Protein AF-A0A920W0J7-F1 (afdb_monomer_lite)

pLDDT: mean 93.08, std 5.1, range [60.69, 96.5]

Radius of gyration: 14.08 Å; chains: 1; bounding box: 28×26×36 Å

Sequence (68 aa):
MLIELAHIPENYKILYVHGGAQMQFSAVPLNLINRTSARKAAYVESGNFAKLANKEAARFGDIENFRQ

Structure (mmCIF, N/CA/C/O backbone):
data_AF-A0A920W0J7-F1
#
_entry.id   AF-A0A920W0J7-F1
#
loop_
_atom_site.group_PDB
_atom_site.id
_atom_site.type_symbol
_atom_site.label_atom_id
_atom_site.label_alt_id
_atom_site.label_comp_id
_atom_site.label_asym_id
_atom_site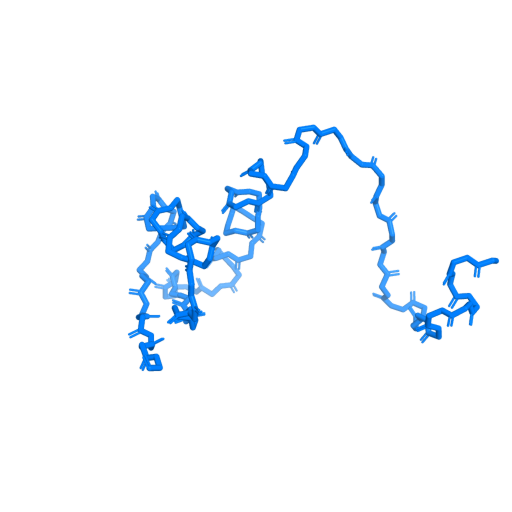.label_entity_id
_atom_site.label_seq_id
_atom_site.pdbx_PDB_ins_code
_atom_site.Cartn_x
_atom_site.Cartn_y
_atom_site.Cartn_z
_atom_site.occupancy
_atom_site.B_iso_or_equiv
_atom_site.auth_seq_id
_atom_site.auth_comp_id
_atom_site.auth_asym_id
_atom_site.auth_atom_id
_atom_site.pdbx_PDB_model_num
ATOM 1 N N . MET A 1 1 ? 6.359 1.298 -24.617 1.00 76.75 1 MET A N 1
ATOM 2 C CA . MET A 1 1 ? 7.119 0.192 -23.988 1.00 76.75 1 MET A CA 1
ATOM 3 C C . MET A 1 1 ? 6.450 -0.384 -22.731 1.00 76.75 1 MET A C 1
ATOM 5 O O . MET A 1 1 ? 5.852 -1.434 -22.862 1.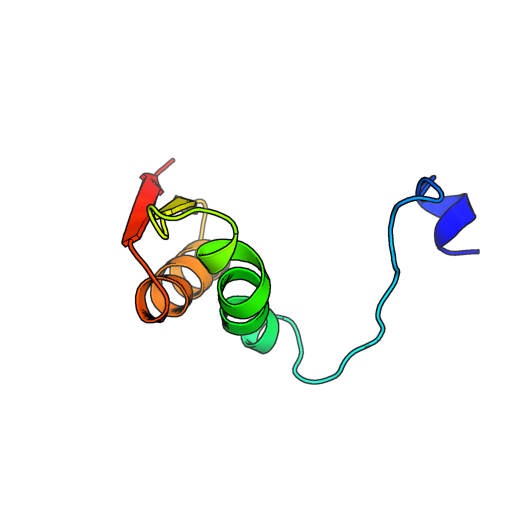00 76.75 1 MET A O 1
ATOM 9 N N . LEU A 1 2 ? 6.477 0.236 -21.532 1.00 87.31 2 LEU A N 1
ATOM 10 C CA . LEU A 1 2 ? 5.869 -0.388 -20.323 1.00 87.31 2 LEU A CA 1
ATOM 11 C C . LEU A 1 2 ? 4.339 -0.534 -20.417 1.00 87.31 2 LEU A C 1
ATOM 13 O O . LEU A 1 2 ? 3.800 -1.584 -20.084 1.00 87.31 2 LEU A O 1
ATOM 17 N N . ILE A 1 3 ? 3.661 0.509 -20.906 1.00 89.69 3 ILE A N 1
ATOM 18 C CA . ILE A 1 3 ? 2.206 0.512 -21.131 1.00 89.69 3 ILE A CA 1
ATOM 19 C C . ILE A 1 3 ? 1.803 -0.620 -22.083 1.00 89.69 3 ILE A C 1
ATOM 21 O O . ILE A 1 3 ? 0.862 -1.350 -21.801 1.00 89.69 3 ILE A O 1
ATOM 25 N N . GLU A 1 4 ? 2.552 -0.797 -23.172 1.00 88.94 4 GLU A N 1
ATOM 26 C CA . GLU A 1 4 ? 2.292 -1.822 -24.190 1.00 88.94 4 GLU A CA 1
ATOM 27 C C . GLU A 1 4 ? 2.587 -3.232 -23.665 1.00 88.94 4 GLU A C 1
ATOM 29 O O . GLU A 1 4 ? 1.770 -4.125 -23.835 1.00 88.94 4 GLU A O 1
ATOM 34 N N . LEU A 1 5 ? 3.717 -3.433 -22.976 1.00 93.81 5 LEU A N 1
ATOM 35 C CA . LEU A 1 5 ? 4.122 -4.748 -22.461 1.00 93.81 5 LEU A CA 1
ATOM 36 C C . LEU A 1 5 ? 3.158 -5.290 -21.400 1.00 93.81 5 LEU A C 1
ATOM 38 O O . LEU A 1 5 ? 2.847 -6.479 -21.391 1.00 93.81 5 LEU A O 1
ATOM 42 N N . ALA A 1 6 ? 2.699 -4.425 -20.495 1.00 94.88 6 ALA A N 1
ATOM 43 C CA . ALA A 1 6 ? 1.793 -4.800 -19.412 1.00 94.88 6 ALA A CA 1
ATOM 44 C C . ALA A 1 6 ? 0.310 -4.579 -19.759 1.00 94.88 6 ALA A C 1
ATOM 46 O O . ALA A 1 6 ? -0.540 -4.787 -18.897 1.00 94.88 6 ALA A O 1
ATOM 47 N N . HIS A 1 7 ? 0.001 -4.169 -20.997 1.00 94.56 7 HIS A N 1
ATOM 48 C CA . HIS A 1 7 ? -1.356 -3.873 -21.470 1.00 94.56 7 HIS A CA 1
ATOM 49 C C . HIS A 1 7 ? -2.126 -2.917 -20.534 1.00 94.56 7 HIS A C 1
ATOM 51 O O . HIS A 1 7 ? -3.279 -3.160 -20.179 1.00 94.56 7 HIS A O 1
ATOM 57 N N . ILE A 1 8 ? -1.472 -1.835 -20.095 1.00 94.12 8 ILE A N 1
ATOM 58 C CA . ILE A 1 8 ? -2.037 -0.874 -19.134 1.00 94.12 8 ILE A CA 1
ATOM 59 C C . ILE A 1 8 ? -3.126 -0.028 -19.826 1.00 94.12 8 ILE A C 1
ATOM 61 O O . ILE A 1 8 ? -2.815 0.651 -20.806 1.00 94.12 8 ILE A O 1
ATOM 65 N N . PRO A 1 9 ? -4.372 0.005 -19.315 1.00 94.81 9 PRO A N 1
ATOM 66 C CA . PRO A 1 9 ? -5.430 0.842 -19.880 1.00 94.81 9 PRO A CA 1
ATOM 67 C C . PRO A 1 9 ? -5.179 2.348 -19.682 1.00 94.81 9 PRO A C 1
ATOM 69 O O . PRO A 1 9 ? -4.535 2.766 -18.718 1.00 94.81 9 PRO A O 1
ATOM 72 N N . GLU A 1 10 ? -5.756 3.190 -20.545 1.00 93.62 10 GLU A N 1
ATOM 73 C CA . GLU A 1 10 ? -5.512 4.647 -20.566 1.00 93.62 10 GLU A CA 1
ATOM 74 C C . GLU A 1 10 ? -5.940 5.394 -19.287 1.00 93.62 10 GLU A C 1
ATOM 76 O O . GLU A 1 10 ? -5.439 6.483 -18.991 1.00 93.62 10 GLU A O 1
ATOM 81 N N . ASN A 1 11 ? -6.851 4.817 -18.497 1.00 96.25 11 ASN A N 1
ATOM 82 C CA . ASN A 1 11 ? -7.327 5.404 -17.243 1.00 96.25 11 ASN A CA 1
ATOM 83 C C . ASN A 1 11 ? -6.381 5.172 -16.047 1.00 96.25 11 ASN A C 1
ATOM 85 O O . ASN A 1 11 ? -6.690 5.616 -14.939 1.00 96.25 11 ASN A O 1
ATOM 89 N N . TYR A 1 12 ? -5.232 4.521 -16.250 1.00 95.44 12 TYR A N 1
ATOM 90 C CA . TYR A 1 12 ? -4.192 4.353 -15.234 1.00 95.44 12 TYR A CA 1
ATOM 91 C C . TYR A 1 12 ? -3.044 5.349 -15.430 1.00 95.44 12 TYR A C 1
ATOM 93 O O . TYR A 1 12 ? -2.715 5.764 -16.540 1.00 95.44 12 TYR A O 1
ATOM 101 N N . LYS A 1 13 ? -2.407 5.745 -14.324 1.00 93.06 13 LYS A N 1
ATOM 102 C CA . LYS A 1 13 ? -1.222 6.613 -14.329 1.00 93.06 13 LYS A CA 1
ATOM 103 C C . LYS A 1 13 ? -0.003 5.824 -13.864 1.00 93.06 13 LYS A C 1
ATOM 105 O O . LYS A 1 13 ? -0.073 5.124 -12.858 1.00 93.06 13 LYS A O 1
ATOM 110 N N . ILE A 1 14 ? 1.108 5.965 -14.585 1.00 92.88 14 ILE A N 1
ATOM 111 C CA . ILE A 1 14 ? 2.403 5.382 -14.218 1.00 92.88 14 ILE A CA 1
ATOM 112 C C . ILE A 1 14 ? 3.224 6.453 -13.507 1.00 92.88 14 ILE A C 1
ATOM 114 O O . ILE A 1 14 ? 3.401 7.551 -14.032 1.00 92.88 14 ILE A O 1
ATOM 118 N N . LEU A 1 15 ? 3.720 6.123 -12.315 1.00 93.69 15 LEU A N 1
ATOM 119 C CA . LEU A 1 15 ? 4.538 7.006 -11.492 1.00 93.69 15 LEU A CA 1
ATOM 120 C C . LEU A 1 15 ? 5.903 6.358 -11.245 1.00 93.69 15 LEU A C 1
ATOM 122 O O . LEU A 1 15 ? 5.976 5.195 -10.854 1.00 93.69 15 LEU A O 1
ATOM 126 N N . TYR A 1 16 ? 6.972 7.131 -11.430 1.00 94.00 16 TYR A N 1
ATOM 127 C CA . TYR A 1 16 ? 8.332 6.758 -11.044 1.00 94.00 16 TYR A CA 1
ATOM 128 C C . TYR A 1 16 ? 8.712 7.578 -9.816 1.00 94.00 16 TYR A C 1
ATOM 130 O O . TYR A 1 16 ? 8.801 8.802 -9.890 1.00 94.00 16 TYR A O 1
ATOM 138 N N . VAL A 1 17 ? 8.869 6.914 -8.672 1.00 94.12 17 VAL A N 1
ATOM 139 C CA . VAL A 1 17 ? 9.024 7.572 -7.367 1.00 94.12 17 VAL A CA 1
ATOM 140 C C . VAL A 1 17 ? 10.157 6.953 -6.555 1.00 94.12 17 VAL A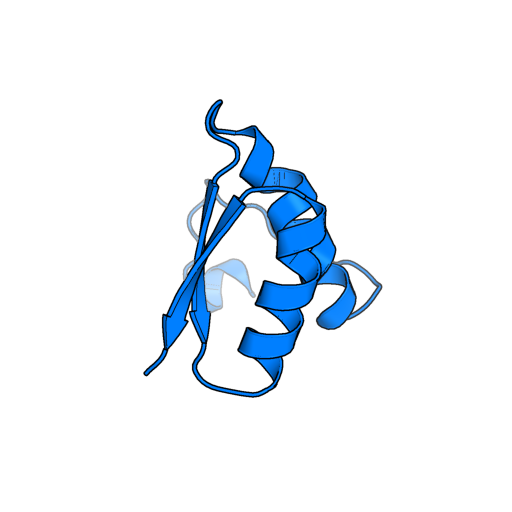 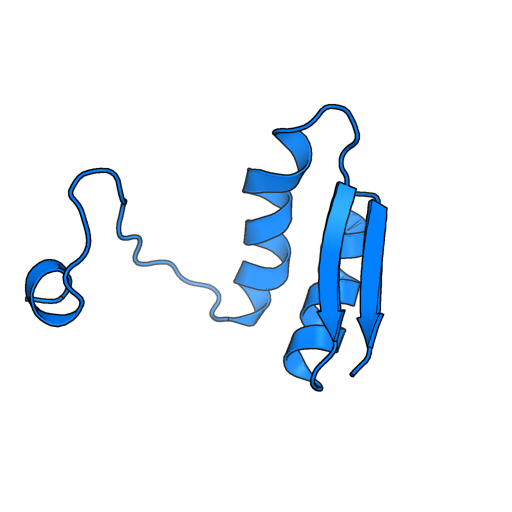C 1
ATOM 142 O O . VAL A 1 17 ? 10.483 5.776 -6.703 1.00 94.12 17 VAL A O 1
ATOM 145 N N . HIS A 1 18 ? 10.755 7.762 -5.682 1.00 94.19 18 HIS A N 1
ATOM 146 C CA . HIS A 1 18 ? 11.791 7.333 -4.743 1.00 94.19 18 HIS A CA 1
ATOM 147 C C . HIS A 1 18 ? 11.195 6.650 -3.496 1.00 94.19 18 HIS A C 1
ATOM 149 O O . HIS A 1 18 ? 9.981 6.541 -3.342 1.00 94.19 18 HIS A O 1
ATOM 155 N N . GLY A 1 19 ? 12.068 6.183 -2.597 1.00 90.56 19 GLY A N 1
ATOM 156 C CA . GLY A 1 19 ? 11.686 5.630 -1.289 1.00 90.56 19 GLY A CA 1
ATOM 157 C C . GLY A 1 19 ? 11.418 4.124 -1.257 1.00 90.56 19 GLY A C 1
ATOM 158 O O . GLY A 1 19 ? 11.184 3.563 -0.188 1.00 90.56 19 GLY A O 1
ATOM 159 N N . GLY A 1 20 ? 11.510 3.449 -2.404 1.00 94.69 20 GLY A N 1
ATOM 160 C CA . GLY A 1 20 ? 11.428 1.992 -2.493 1.00 9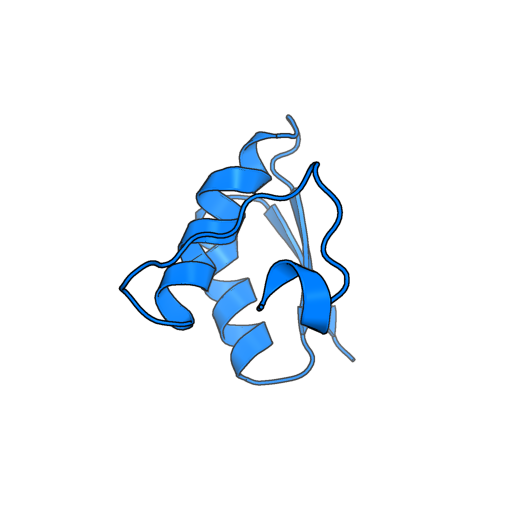4.69 20 GLY A CA 1
ATOM 161 C C . GLY A 1 20 ? 10.082 1.415 -2.038 1.00 94.69 20 GLY A C 1
ATOM 162 O O . GLY A 1 20 ? 9.105 2.132 -1.830 1.00 94.69 20 GLY A O 1
ATOM 163 N N . ALA A 1 21 ? 10.031 0.089 -1.887 1.00 92.19 21 ALA A N 1
ATOM 164 C CA . ALA A 1 21 ? 8.789 -0.623 -1.579 1.00 92.19 21 ALA A CA 1
ATOM 165 C C . ALA A 1 21 ? 8.209 -0.255 -0.202 1.00 92.19 21 ALA A C 1
ATOM 167 O O . ALA A 1 21 ? 7.000 -0.089 -0.071 1.00 92.19 21 ALA A O 1
ATOM 168 N N . GLN A 1 22 ? 9.061 -0.077 0.814 1.00 93.12 22 GLN A N 1
ATOM 169 C CA . GLN A 1 22 ? 8.603 0.213 2.176 1.00 93.12 22 GLN A CA 1
ATOM 170 C C . GLN A 1 22 ? 7.925 1.579 2.300 1.00 93.12 22 GLN A C 1
ATOM 172 O O . GLN A 1 22 ? 6.932 1.683 3.012 1.00 93.12 22 GLN A O 1
ATOM 177 N N . MET A 1 23 ? 8.380 2.609 1.574 1.00 95.56 23 MET A N 1
ATOM 178 C CA . MET A 1 23 ? 7.684 3.902 1.568 1.00 95.56 23 MET A CA 1
ATOM 179 C C . MET A 1 23 ? 6.261 3.774 1.011 1.00 95.56 23 MET A C 1
ATOM 181 O O . MET A 1 23 ? 5.348 4.471 1.457 1.00 95.56 23 MET A O 1
ATOM 185 N N . GLN A 1 24 ? 6.042 2.851 0.070 1.00 96.00 24 GLN A N 1
ATOM 186 C CA . GLN A 1 24 ? 4.714 2.641 -0.498 1.00 96.00 24 GLN A CA 1
ATOM 187 C C . GLN A 1 24 ? 3.736 2.011 0.500 1.00 96.00 24 GLN A C 1
ATOM 189 O O . GLN A 1 24 ? 2.534 2.239 0.376 1.00 96.00 24 GLN A O 1
ATOM 194 N N . PHE A 1 25 ? 4.217 1.321 1.541 1.00 96.25 25 PHE A N 1
ATOM 195 C CA . PHE A 1 25 ? 3.355 0.814 2.616 1.00 96.25 25 PHE A CA 1
ATOM 196 C C . PHE A 1 25 ? 2.624 1.939 3.357 1.00 96.25 25 PHE A C 1
ATOM 198 O O . PHE A 1 25 ? 1.482 1.748 3.763 1.00 96.25 25 PHE A O 1
ATOM 205 N N . SER A 1 26 ? 3.234 3.123 3.470 1.00 96.06 26 SER A N 1
ATOM 206 C CA . SER A 1 26 ? 2.577 4.324 3.998 1.00 96.06 26 SER A CA 1
ATOM 207 C C . SER A 1 26 ? 1.848 5.106 2.898 1.00 96.06 26 SER A C 1
ATOM 209 O O . SER A 1 26 ? 0.772 5.655 3.135 1.00 96.06 26 SER A O 1
ATOM 211 N N . ALA A 1 27 ? 2.402 5.166 1.681 1.00 96.50 27 ALA A N 1
ATOM 212 C CA . ALA A 1 27 ? 1.831 5.972 0.599 1.00 96.50 27 ALA A CA 1
ATOM 213 C C . ALA A 1 27 ? 0.469 5.448 0.114 1.00 96.50 27 ALA A C 1
ATOM 215 O O . ALA A 1 27 ? -0.433 6.244 -0.150 1.00 96.50 27 ALA A O 1
ATOM 216 N N . VAL A 1 28 ? 0.296 4.126 0.023 1.00 95.81 28 VAL A N 1
ATOM 217 C CA . VAL A 1 28 ? -0.969 3.499 -0.394 1.00 95.81 28 VAL A CA 1
ATOM 218 C C . VAL A 1 28 ? -2.135 3.903 0.524 1.00 95.81 28 VAL A C 1
ATOM 220 O O . VAL A 1 28 ? -3.092 4.502 0.023 1.00 95.81 28 VAL A O 1
ATOM 223 N N . PRO A 1 29 ? -2.091 3.663 1.850 1.00 95.56 29 PRO A N 1
ATOM 224 C CA . PRO A 1 29 ? -3.177 4.067 2.737 1.00 95.56 29 PRO A CA 1
ATOM 225 C C . PRO A 1 29 ? -3.342 5.590 2.786 1.00 95.56 29 PRO A C 1
ATOM 227 O O . PRO A 1 29 ? -4.477 6.055 2.748 1.00 95.56 29 PRO A O 1
ATOM 230 N N . LEU A 1 30 ? -2.261 6.378 2.756 1.00 95.31 30 LEU A N 1
ATOM 231 C CA . LEU A 1 30 ? -2.347 7.845 2.760 1.00 95.31 30 LEU A CA 1
ATOM 232 C C . LEU A 1 30 ? -3.162 8.404 1.579 1.00 95.31 30 LEU A C 1
ATOM 234 O O . LEU A 1 30 ? -3.897 9.375 1.745 1.00 95.31 30 LEU A O 1
ATOM 238 N N . ASN A 1 31 ? -3.078 7.771 0.407 1.00 95.56 31 ASN A N 1
ATOM 239 C CA . ASN A 1 31 ? -3.808 8.200 -0.790 1.00 95.56 31 ASN A CA 1
ATOM 240 C C . ASN A 1 31 ? -5.215 7.591 -0.917 1.00 95.56 31 ASN A C 1
ATOM 242 O O . ASN A 1 31 ? -6.079 8.176 -1.577 1.00 95.56 31 ASN A O 1
ATOM 246 N N . LEU A 1 32 ? -5.449 6.402 -0.353 1.00 95.75 32 LEU A N 1
ATOM 247 C CA . LEU A 1 32 ? -6.659 5.621 -0.639 1.00 95.75 32 LEU A CA 1
ATOM 248 C C . LEU A 1 32 ? -7.617 5.489 0.546 1.00 95.75 32 LEU A C 1
ATOM 250 O O . LEU A 1 32 ? -8.826 5.451 0.322 1.00 95.75 32 LEU A O 1
ATOM 254 N N . ILE A 1 33 ? -7.132 5.450 1.791 1.00 94.81 33 ILE A N 1
ATOM 255 C CA . ILE A 1 33 ? -7.977 5.105 2.949 1.00 94.81 33 ILE A CA 1
ATOM 256 C C . ILE A 1 33 ? -9.061 6.155 3.211 1.00 94.81 33 ILE A C 1
ATOM 258 O O . ILE A 1 33 ? -10.175 5.825 3.605 1.00 94.81 33 ILE A O 1
ATOM 262 N N . ASN A 1 34 ? -8.766 7.417 2.892 1.00 93.00 34 ASN A N 1
ATOM 263 C CA . ASN A 1 34 ? -9.686 8.541 3.054 1.00 93.00 34 ASN A CA 1
ATOM 264 C C . ASN A 1 34 ? -10.718 8.653 1.921 1.00 93.00 34 ASN A C 1
ATOM 266 O O . ASN A 1 34 ? -11.566 9.539 1.961 1.00 93.00 34 ASN A O 1
ATOM 270 N N . ARG A 1 35 ? -10.676 7.773 0.909 1.00 93.56 35 ARG A N 1
ATOM 271 C CA . ARG A 1 35 ? -11.694 7.748 -0.156 1.00 93.56 35 ARG A CA 1
ATOM 272 C C . ARG A 1 35 ? -13.051 7.251 0.337 1.00 93.56 35 ARG A C 1
ATOM 274 O O . ARG A 1 35 ? -14.055 7.489 -0.324 1.00 93.56 35 ARG A O 1
ATOM 281 N N . THR A 1 36 ? -13.081 6.564 1.477 1.00 91.31 36 THR A N 1
ATOM 282 C CA . THR A 1 36 ? -14.316 6.133 2.137 1.00 91.31 36 THR A CA 1
ATOM 283 C C . THR A 1 36 ? -14.418 6.794 3.507 1.00 91.31 36 THR A C 1
ATOM 285 O O . THR A 1 36 ? -13.416 6.958 4.203 1.00 91.31 36 THR A O 1
ATOM 288 N N . SER A 1 37 ? -15.633 7.156 3.923 1.00 91.00 37 SER A N 1
ATOM 289 C CA . SER A 1 37 ? -15.878 7.760 5.241 1.00 91.00 37 SER A CA 1
ATOM 290 C C . SER A 1 37 ? -15.538 6.818 6.398 1.00 91.00 37 SER A C 1
ATOM 292 O O . SER A 1 37 ? -15.154 7.274 7.469 1.00 91.00 37 SER A O 1
ATOM 294 N N . ALA A 1 38 ? -15.633 5.507 6.169 1.00 91.88 38 ALA A N 1
ATOM 295 C CA . ALA A 1 38 ? -15.298 4.487 7.152 1.00 91.88 38 ALA A CA 1
ATOM 296 C C . ALA A 1 38 ? -13.792 4.394 7.444 1.00 91.88 38 ALA A C 1
ATOM 298 O O . ALA A 1 38 ? -13.431 3.831 8.471 1.00 91.88 38 ALA A O 1
ATOM 299 N N . ARG A 1 39 ? -12.925 4.913 6.557 1.00 93.38 39 ARG A N 1
ATOM 300 C CA . ARG A 1 39 ? -11.455 4.835 6.672 1.00 93.38 39 ARG A CA 1
ATOM 301 C C . ARG A 1 39 ? -10.953 3.421 6.989 1.00 93.38 39 ARG A C 1
ATOM 303 O O . ARG A 1 39 ? -10.065 3.238 7.819 1.00 93.38 39 ARG A O 1
ATOM 310 N N . LYS A 1 40 ? -11.540 2.435 6.305 1.00 94.62 40 LYS A N 1
ATOM 311 C CA . LYS A 1 40 ? -11.265 1.003 6.469 1.00 94.62 40 LYS A CA 1
ATOM 312 C C . LYS A 1 40 ? -10.541 0.421 5.265 1.00 94.62 40 LYS A C 1
ATOM 314 O O . LYS A 1 40 ? -10.822 0.809 4.131 1.00 94.62 40 LYS A O 1
ATOM 319 N N . ALA A 1 41 ? -9.646 -0.533 5.507 1.00 95.00 41 ALA A N 1
ATOM 320 C CA . ALA A 1 41 ? -8.997 -1.304 4.451 1.00 95.00 41 ALA A CA 1
ATOM 321 C C . ALA A 1 41 ? -8.793 -2.770 4.858 1.00 95.00 41 ALA A C 1
ATOM 323 O O . ALA A 1 41 ? -8.431 -3.068 5.994 1.00 95.00 41 ALA A O 1
ATOM 324 N N . ALA A 1 42 ? -8.996 -3.674 3.902 1.00 94.62 42 ALA A N 1
ATOM 325 C CA . ALA A 1 42 ? -8.744 -5.099 4.056 1.00 94.62 42 ALA A CA 1
ATOM 326 C C . ALA A 1 42 ? -7.341 -5.446 3.547 1.00 94.62 42 ALA A C 1
ATOM 328 O O . ALA A 1 42 ? -6.961 -5.033 2.449 1.00 94.62 42 ALA A O 1
ATOM 329 N N . TYR A 1 43 ? -6.594 -6.227 4.321 1.00 94.75 43 TYR A N 1
ATOM 330 C CA . TYR A 1 43 ? -5.270 -6.710 3.947 1.00 94.75 43 TYR A CA 1
ATOM 331 C C . TYR A 1 43 ? -5.164 -8.228 4.111 1.00 94.75 43 TYR A C 1
ATOM 333 O O . TYR A 1 43 ? -5.639 -8.798 5.092 1.00 94.75 43 TYR A O 1
ATOM 341 N N . VAL A 1 44 ? -4.481 -8.878 3.167 1.00 95.44 44 VAL A N 1
ATOM 342 C CA . VAL A 1 44 ? -4.197 -10.318 3.202 1.00 95.44 44 VAL A CA 1
ATOM 343 C C . VAL A 1 44 ? -2.764 -10.529 3.690 1.00 95.44 44 VAL A C 1
ATOM 345 O O . VAL A 1 44 ? -1.808 -10.186 2.995 1.00 95.44 44 VAL A O 1
ATOM 348 N N . GLU A 1 45 ? -2.602 -11.073 4.896 1.00 93.06 45 GLU A N 1
ATOM 349 C CA . GLU A 1 45 ? -1.302 -11.377 5.499 1.00 93.06 45 GLU A CA 1
ATOM 350 C C . GLU A 1 45 ? -0.801 -12.742 4.993 1.00 93.06 45 GLU A C 1
ATOM 352 O O . GLU A 1 45 ? -1.124 -13.779 5.564 1.00 93.06 45 GLU A O 1
ATOM 357 N N . SER A 1 46 ? -0.009 -12.739 3.914 1.00 94.62 46 SER A N 1
ATOM 358 C CA . SER A 1 46 ? 0.576 -13.952 3.306 1.00 94.62 46 SER A CA 1
ATOM 359 C C . SER A 1 46 ? 2.079 -14.138 3.571 1.00 94.62 46 SER A C 1
ATOM 361 O O . SER A 1 46 ? 2.689 -15.093 3.098 1.00 94.62 46 SER A O 1
ATOM 363 N N . GLY A 1 47 ? 2.715 -13.222 4.308 1.00 93.62 47 GLY A N 1
ATOM 364 C CA . GLY A 1 47 ? 4.152 -13.270 4.578 1.00 93.62 47 GLY A CA 1
ATOM 365 C C . GLY A 1 47 ? 4.702 -11.980 5.182 1.00 93.62 47 GLY A C 1
ATOM 366 O O . GLY A 1 47 ? 3.955 -11.066 5.534 1.00 93.62 47 GLY A O 1
ATOM 367 N N . ASN A 1 48 ? 6.032 -11.886 5.289 1.00 94.81 48 ASN A N 1
ATOM 368 C CA . ASN A 1 48 ? 6.692 -10.799 6.022 1.00 94.81 48 ASN A CA 1
ATOM 369 C C . ASN A 1 48 ? 6.388 -9.403 5.447 1.00 94.81 48 ASN A C 1
ATOM 371 O O . ASN A 1 48 ? 6.098 -8.477 6.198 1.00 94.81 48 ASN A O 1
ATOM 375 N N . PHE A 1 49 ? 6.394 -9.242 4.120 1.00 94.62 49 PHE A N 1
ATOM 376 C CA . PHE A 1 49 ? 6.089 -7.948 3.499 1.00 94.62 49 PHE A CA 1
ATOM 377 C C . PHE A 1 49 ? 4.640 -7.517 3.725 1.00 94.62 49 PHE A C 1
ATOM 379 O O . PHE A 1 49 ? 4.408 -6.357 4.053 1.00 94.62 49 PHE A O 1
ATOM 386 N N . ALA A 1 50 ? 3.686 -8.447 3.625 1.00 94.38 50 ALA A N 1
ATOM 387 C CA . ALA A 1 50 ? 2.287 -8.166 3.927 1.00 94.38 50 ALA A CA 1
ATOM 388 C C . ALA A 1 50 ? 2.126 -7.756 5.396 1.00 94.38 50 ALA A C 1
ATOM 390 O O . ALA A 1 50 ? 1.545 -6.719 5.688 1.00 94.38 50 ALA A O 1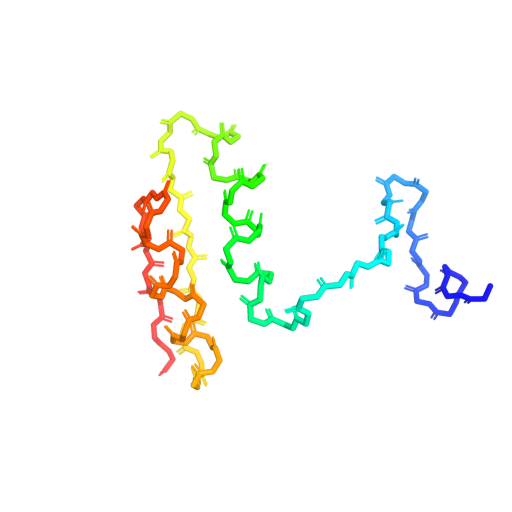
ATOM 391 N N . LYS A 1 51 ? 2.757 -8.481 6.326 1.00 94.81 51 LYS A N 1
ATOM 392 C CA . LYS A 1 51 ? 2.739 -8.133 7.753 1.00 94.81 51 LYS A CA 1
ATOM 393 C C . LYS A 1 51 ? 3.282 -6.726 8.033 1.00 94.81 51 LYS A C 1
ATOM 395 O O . LYS A 1 51 ? 2.703 -5.992 8.835 1.00 94.81 51 LYS A O 1
ATOM 400 N N . LEU A 1 52 ? 4.379 -6.337 7.379 1.00 95.81 52 LEU A N 1
ATOM 401 C CA . LEU A 1 52 ? 4.943 -4.988 7.501 1.00 95.81 52 LEU A CA 1
ATOM 402 C C . LEU A 1 52 ? 4.012 -3.923 6.906 1.00 95.81 52 LEU A C 1
ATOM 404 O O . LEU A 1 52 ? 3.817 -2.883 7.534 1.00 95.81 52 LEU A O 1
ATOM 408 N N . ALA A 1 53 ? 3.406 -4.193 5.747 1.00 96.06 53 ALA A N 1
ATOM 409 C CA . ALA A 1 53 ? 2.453 -3.287 5.113 1.00 96.06 53 ALA A CA 1
ATOM 410 C C . ALA A 1 53 ? 1.204 -3.069 5.979 1.00 96.06 53 ALA A C 1
ATOM 412 O O . ALA A 1 53 ? 0.818 -1.926 6.211 1.00 96.06 53 ALA A O 1
ATOM 413 N N . ASN A 1 54 ? 0.632 -4.141 6.537 1.00 95.00 54 ASN A N 1
ATOM 414 C CA . ASN A 1 54 ? -0.542 -4.071 7.415 1.00 95.00 54 ASN A CA 1
ATOM 415 C C . ASN A 1 54 ? -0.243 -3.240 8.663 1.00 95.00 54 ASN A C 1
ATOM 417 O O . ASN A 1 54 ? -1.038 -2.386 9.059 1.00 95.00 54 ASN A O 1
ATOM 421 N N . LYS A 1 55 ? 0.930 -3.472 9.271 1.00 94.81 55 LYS A N 1
ATOM 422 C CA . LYS A 1 55 ? 1.377 -2.728 10.452 1.00 94.81 55 LYS A CA 1
ATOM 423 C C . LYS A 1 55 ? 1.504 -1.233 10.159 1.00 94.81 55 LYS A C 1
ATOM 425 O O . LYS A 1 55 ? 1.109 -0.421 10.990 1.00 94.81 55 LYS A O 1
ATOM 430 N N . GLU A 1 56 ? 2.052 -0.874 9.004 1.00 96.31 56 GLU A N 1
ATOM 431 C CA . GLU A 1 56 ? 2.212 0.528 8.621 1.00 96.31 56 GLU A CA 1
ATOM 432 C C . GLU A 1 56 ? 0.865 1.177 8.266 1.00 96.31 56 GLU A C 1
ATOM 434 O O . GLU A 1 56 ? 0.583 2.293 8.702 1.00 96.31 56 GLU A O 1
ATOM 439 N N . ALA A 1 57 ? -0.014 0.456 7.566 1.00 95.88 57 ALA A N 1
ATOM 440 C CA . ALA A 1 57 ? -1.338 0.938 7.186 1.00 95.88 57 ALA A CA 1
ATOM 441 C C . ALA A 1 57 ? -2.258 1.226 8.382 1.00 95.88 57 ALA A C 1
ATOM 443 O O . ALA A 1 57 ? -3.036 2.181 8.333 1.00 95.88 57 ALA A O 1
ATOM 444 N N . ALA A 1 58 ? -2.113 0.477 9.480 1.00 94.94 58 ALA A N 1
ATOM 445 C CA . ALA A 1 58 ? -2.869 0.681 10.719 1.00 94.94 58 ALA A CA 1
ATOM 446 C C . ALA A 1 58 ? -2.645 2.057 11.372 1.00 94.94 58 ALA A C 1
ATOM 448 O O . ALA A 1 58 ? -3.430 2.482 12.215 1.00 94.94 58 ALA A O 1
ATOM 449 N N . ARG A 1 59 ? -1.606 2.797 10.965 1.00 95.06 59 ARG A N 1
ATOM 450 C CA . ARG A 1 59 ? -1.376 4.180 11.414 1.00 95.06 59 ARG A CA 1
ATOM 451 C C . ARG A 1 59 ? -2.340 5.185 10.774 1.00 95.06 59 ARG A C 1
ATOM 453 O O . ARG A 1 59 ? -2.443 6.311 11.255 1.00 95.06 59 ARG A O 1
ATOM 460 N N . PHE A 1 60 ? -3.014 4.805 9.688 1.00 94.31 60 PHE A N 1
ATOM 461 C CA . PHE A 1 60 ? -3.811 5.708 8.853 1.00 94.31 60 PHE A CA 1
ATOM 462 C C . PHE A 1 60 ? -5.319 5.414 8.880 1.00 94.31 60 PHE A C 1
ATOM 464 O O . PHE A 1 60 ? -6.091 6.238 8.385 1.00 94.31 60 PHE A O 1
ATOM 471 N N . GLY A 1 61 ? -5.752 4.286 9.449 1.00 93.38 61 GLY A N 1
ATOM 472 C CA . GLY A 1 61 ? -7.161 3.912 9.579 1.00 93.38 61 GLY A CA 1
ATOM 473 C C . GLY A 1 61 ? -7.349 2.486 10.099 1.00 93.38 61 GLY A C 1
ATOM 474 O O . GLY A 1 61 ? -6.395 1.848 10.544 1.00 93.38 61 GLY A O 1
ATOM 475 N N . ASP A 1 62 ? -8.584 1.999 10.028 1.00 95.12 62 ASP A N 1
ATOM 476 C CA . ASP A 1 62 ? -8.987 0.697 10.559 1.00 95.12 62 ASP A CA 1
ATOM 477 C C . ASP A 1 62 ? -8.638 -0.425 9.571 1.00 95.12 62 ASP A C 1
ATOM 479 O O . ASP A 1 62 ? -9.135 -0.457 8.441 1.00 95.12 62 ASP A O 1
ATOM 483 N N . ILE A 1 63 ? -7.795 -1.369 9.994 1.00 95.00 63 ILE A N 1
ATOM 484 C CA . ILE A 1 63 ? -7.311 -2.453 9.131 1.00 95.00 63 ILE A CA 1
ATOM 485 C C . ILE A 1 63 ? -7.923 -3.787 9.536 1.00 95.00 63 ILE A C 1
ATOM 487 O O . ILE A 1 63 ? -7.716 -4.268 10.651 1.00 95.00 63 ILE A O 1
ATOM 491 N N . GLU A 1 64 ? -8.623 -4.410 8.594 1.00 94.00 64 GLU A N 1
ATOM 492 C CA . GLU A 1 64 ? -9.110 -5.779 8.721 1.00 94.00 64 GLU A CA 1
ATOM 493 C C . GLU A 1 64 ? -8.099 -6.740 8.090 1.00 94.00 64 GLU A C 1
ATOM 495 O O . GLU A 1 64 ? -7.721 -6.591 6.927 1.00 94.00 64 GLU A O 1
ATOM 500 N N . ASN A 1 65 ? -7.620 -7.708 8.872 1.00 88.62 65 ASN A N 1
ATOM 501 C CA . ASN A 1 65 ? -6.548 -8.610 8.460 1.00 88.62 65 ASN A CA 1
ATOM 502 C C . ASN A 1 65 ? -7.085 -10.019 8.210 1.00 88.62 65 ASN A C 1
ATOM 504 O O . ASN A 1 65 ? -7.653 -10.636 9.110 1.00 88.62 65 ASN A O 1
ATOM 508 N N . PHE A 1 66 ? -6.799 -10.556 7.027 1.00 89.12 66 PHE A N 1
ATOM 509 C CA . PHE A 1 66 ? -7.078 -11.938 6.653 1.00 89.12 66 PHE A CA 1
ATOM 510 C C . PHE A 1 66 ? -5.762 -12.709 6.606 1.00 89.12 66 PHE A C 1
ATOM 512 O O . PHE A 1 66 ? -4.905 -12.425 5.769 1.00 89.12 66 PHE A O 1
ATOM 519 N N . ARG A 1 67 ? -5.578 -13.663 7.521 1.00 81.25 67 ARG A N 1
ATOM 520 C CA . ARG A 1 67 ? -4.411 -14.554 7.519 1.00 81.25 67 ARG A CA 1
ATOM 521 C C . ARG A 1 67 ? -4.718 -15.783 6.675 1.00 81.25 67 ARG A C 1
ATOM 523 O O . ARG A 1 67 ? -5.797 -16.354 6.828 1.00 81.25 67 ARG A O 1
ATOM 530 N N . GLN A 1 68 ? -3.788 -16.138 5.792 1.00 60.69 68 GLN A N 1
ATOM 531 C CA . GLN A 1 68 ? -3.773 -17.452 5.145 1.00 60.69 68 GLN A CA 1
ATOM 532 C C . GLN A 1 68 ? -3.133 -18.489 6.064 1.00 60.69 68 GLN A C 1
ATOM 534 O O . GLN A 1 68 ? -2.233 -18.102 6.847 1.00 60.69 68 GLN A O 1
#

Foldseek 3Di:
DVCVVVVPDPPDDDDDDDDPDLVVLQVVLVPPLVVDPQSEDEFECADDSSVSSQVNSVVRHHYHYHYD

Secondary structure (DSSP, 8-state):
-HHHHTT--TT------SSHHHHHHHHHHHHHGGGSTT-EEEEEE-SHHHHHHHHHHTTTSEEEEEE-